Protein AF-A0AA35WT83-F1 (afdb_monomer_lite)

pLDDT: mean 71.04, std 14.5, range [41.53, 92.62]

Secondary structure (DSSP, 8-state):
--HHHHHHHHHHHTT---------TTSSS--PPPPTTTTS--PPP-PPPPPPP----PPP-HHHHHHHHHHHHHHHHH-SEEEEEE-SS--HHHHHHHHHHTTTS------GGGHHHHHT-SGGG-SSTTHHHHHHH--TTEEEEEESS-SS---

Sequence (155 aa):
MMKHLSQFLSNAKSRLQLVRTNLSRAFLTEIRPLNPNSWQPKMPKSKRNRIYTLSQTRKKGREAKSGLLQEVRDCVDKYSHIFVYSVENMRNNKLKEVRTQWRSGDGSTGGTESWPTALGRLRPRKYREGLSSLAKVTHTHTHLVCSRELPFRTT

Radius of gyration: 36.37 Å; chains: 1; bounding box: 85×97×48 Å

Organism: Geodia barretti (NCBI:txid519541)

InterPro domains:
  IPR001790 Large ribosomal subunit protein uL10, N-terminal [PF00466] (61-105)
  IPR043141 Large ribosomal subunit protein uL10-like domain superfamily [G3DSA:3.30.70.1730] (68-154)
  IPR051742 Ribosomal Assembly Factor uL10 [PTHR45841] (43-145)

Foldseek 3Di:
DPPVVVVVVVVVVVVPPPPPPCPDPPPPPPPPPPPPCPPPPPDPDDDDDDDDDPDPDDDDDVVNLVVLLVVVLVLVVVFPDKDKDFDDPDDPVVVVVVCVVQVQWPFSFDFLPSQLVSCPCDPVNHPDPPSVVVSVVRDRRMGMIGHNDDPDDPD

Structure (mmCIF, N/CA/C/O backbone):
data_AF-A0AA35WT83-F1
#
_entry.id   AF-A0AA35WT83-F1
#
loop_
_atom_site.group_PDB
_atom_site.id
_atom_site.type_symbol
_atom_site.label_atom_id
_atom_site.label_alt_id
_atom_site.label_comp_id
_atom_site.label_asym_id
_atom_site.label_entity_id
_atom_site.label_seq_id
_atom_site.pdbx_PDB_ins_code
_atom_site.Cartn_x
_atom_site.Cartn_y
_atom_site.Cartn_z
_atom_site.occupancy
_atom_site.B_iso_or_equiv
_atom_site.auth_seq_id
_atom_site.auth_comp_id
_atom_site.auth_asym_id
_atom_site.auth_atom_id
_atom_site.pdbx_PDB_model_num
ATOM 1 N N . MET A 1 1 ? 54.090 -81.541 -15.702 1.00 57.84 1 MET A N 1
ATOM 2 C CA . MET A 1 1 ? 53.346 -80.389 -15.132 1.00 57.84 1 MET A CA 1
ATOM 3 C C . MET A 1 1 ? 52.749 -79.462 -16.207 1.00 57.84 1 MET A C 1
ATOM 5 O O . MET A 1 1 ? 52.734 -78.257 -16.020 1.00 57.84 1 MET A O 1
ATOM 9 N N . MET A 1 2 ? 52.198 -79.986 -17.315 1.00 56.62 2 MET A N 1
ATOM 10 C CA . MET A 1 2 ? 51.605 -79.136 -18.374 1.00 56.62 2 MET A CA 1
ATOM 11 C C . MET A 1 2 ? 50.178 -79.522 -18.805 1.00 56.62 2 MET A C 1
ATOM 13 O O . MET A 1 2 ? 49.607 -78.874 -19.672 1.00 56.62 2 MET A O 1
ATOM 17 N N . LYS A 1 3 ? 49.544 -80.515 -18.162 1.00 56.59 3 LYS A N 1
ATOM 18 C CA . LYS A 1 3 ? 48.154 -80.912 -18.476 1.00 56.59 3 LYS A CA 1
ATOM 19 C C . LYS A 1 3 ? 47.085 -80.168 -17.656 1.00 56.59 3 LYS A C 1
ATOM 21 O O . LYS A 1 3 ? 45.938 -80.117 -18.075 1.00 56.59 3 LYS A O 1
ATOM 26 N N . HIS A 1 4 ? 47.460 -79.514 -16.551 1.00 57.69 4 HIS A N 1
ATOM 27 C CA . HIS A 1 4 ? 46.521 -78.738 -15.724 1.00 57.69 4 HIS A CA 1
ATOM 28 C C . HIS A 1 4 ? 46.360 -77.263 -16.148 1.00 57.69 4 HIS A C 1
ATOM 30 O O . HIS A 1 4 ? 45.320 -76.675 -15.867 1.00 57.69 4 HIS A O 1
ATOM 36 N N . LEU A 1 5 ? 47.318 -76.672 -16.879 1.00 54.44 5 LEU A N 1
ATOM 37 C CA . LEU A 1 5 ? 47.191 -75.295 -17.396 1.00 54.44 5 LEU A CA 1
ATOM 38 C C . LEU A 1 5 ? 46.309 -75.206 -18.657 1.00 54.44 5 LEU A C 1
ATOM 40 O O . LEU A 1 5 ? 45.628 -74.206 -18.869 1.00 54.44 5 LEU A O 1
ATOM 44 N N . SER A 1 6 ? 46.270 -76.272 -19.465 1.00 56.19 6 SER A N 1
ATOM 45 C CA . SER A 1 6 ? 45.444 -76.347 -20.681 1.00 56.19 6 SER A CA 1
ATOM 46 C C . SER A 1 6 ? 43.943 -76.327 -20.367 1.00 56.19 6 SER A C 1
ATOM 48 O O . SER A 1 6 ? 43.174 -75.629 -21.026 1.00 56.19 6 SER A O 1
ATOM 50 N N . GLN A 1 7 ? 43.518 -77.040 -19.317 1.00 56.50 7 GLN A N 1
ATOM 51 C CA . GLN A 1 7 ? 42.108 -77.096 -18.918 1.00 56.50 7 GLN A CA 1
ATOM 52 C C . GLN A 1 7 ? 41.617 -75.751 -18.345 1.00 56.50 7 GLN A C 1
ATOM 54 O O . GLN A 1 7 ? 40.467 -75.370 -18.556 1.00 56.50 7 GLN A O 1
ATOM 59 N N . PHE A 1 8 ? 42.498 -74.996 -17.675 1.00 50.59 8 PHE A N 1
ATOM 60 C CA . PHE A 1 8 ? 42.173 -73.691 -17.086 1.00 50.59 8 PHE A CA 1
ATOM 61 C C . PHE A 1 8 ? 42.041 -72.587 -18.153 1.00 50.59 8 PHE A C 1
ATOM 63 O O . PHE A 1 8 ? 41.124 -71.768 -18.090 1.00 50.59 8 PHE A O 1
ATOM 70 N N . LEU A 1 9 ? 42.884 -72.617 -19.194 1.00 54.47 9 LEU A N 1
ATOM 71 C CA . LEU A 1 9 ? 42.796 -71.699 -20.339 1.00 54.47 9 LEU A CA 1
ATOM 72 C C . LEU A 1 9 ? 41.621 -72.023 -21.280 1.00 54.47 9 LEU A C 1
ATOM 74 O O . LEU A 1 9 ? 41.051 -71.110 -21.880 1.00 54.47 9 LEU A O 1
ATOM 78 N N . SER A 1 10 ? 41.205 -73.292 -21.368 1.00 54.75 10 SER A N 1
ATOM 79 C CA . SER A 1 10 ? 39.994 -73.687 -22.103 1.00 54.75 10 SER A CA 1
ATOM 80 C C . SER A 1 10 ? 38.713 -73.209 -21.407 1.00 54.75 10 SER A C 1
ATOM 82 O O . SER A 1 10 ? 37.795 -72.745 -22.078 1.00 54.75 10 SER A O 1
ATOM 84 N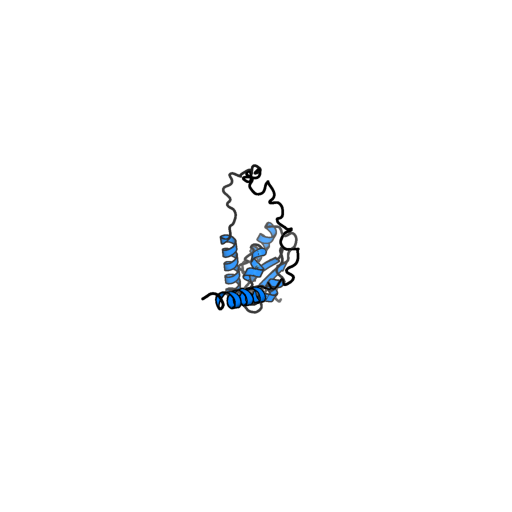 N . ASN A 1 11 ? 38.650 -73.262 -20.069 1.00 55.59 11 ASN A N 1
ATOM 85 C CA . ASN A 1 11 ? 37.467 -72.832 -19.307 1.00 55.59 11 ASN A CA 1
ATOM 86 C C . ASN A 1 11 ? 37.342 -71.305 -19.149 1.00 55.59 11 ASN A C 1
ATOM 88 O O . ASN A 1 11 ? 36.244 -70.796 -18.930 1.00 55.59 11 ASN A O 1
ATOM 92 N N . ALA A 1 12 ? 38.436 -70.554 -19.305 1.00 51.75 12 ALA A N 1
ATOM 93 C CA . ALA A 1 12 ? 38.402 -69.090 -19.329 1.00 51.75 12 ALA A CA 1
ATOM 94 C C . ALA A 1 12 ? 37.869 -68.523 -20.662 1.00 51.75 12 ALA A C 1
ATOM 96 O O . ALA A 1 12 ? 37.273 -67.446 -20.681 1.00 51.75 12 ALA A O 1
ATOM 97 N N . LYS A 1 13 ? 38.025 -69.255 -21.777 1.00 50.56 13 LYS A N 1
ATOM 98 C CA . LYS A 1 13 ? 37.554 -68.824 -23.108 1.00 50.56 13 LYS A CA 1
ATOM 99 C C . LYS A 1 13 ? 36.041 -68.958 -23.306 1.00 50.56 13 LYS A C 1
ATOM 101 O O . LYS A 1 13 ? 35.465 -68.160 -24.038 1.00 50.56 13 LYS A O 1
ATOM 106 N N . SER A 1 14 ? 35.382 -69.892 -22.622 1.00 48.62 14 SER A N 1
ATOM 107 C CA . SER A 1 14 ? 33.926 -70.094 -22.733 1.00 48.62 14 SER A CA 1
ATOM 108 C C . SER A 1 14 ? 33.105 -69.099 -21.900 1.00 48.62 14 SER A C 1
ATOM 110 O O . SER A 1 14 ? 31.924 -68.901 -22.164 1.00 48.62 14 SER A O 1
ATOM 112 N N . ARG A 1 15 ? 33.723 -68.445 -20.904 1.00 46.75 15 ARG A N 1
ATOM 113 C CA . ARG A 1 15 ? 33.065 -67.521 -19.956 1.00 46.75 15 ARG A CA 1
ATOM 114 C C . ARG A 1 15 ? 33.389 -66.039 -20.203 1.00 46.75 15 ARG A C 1
ATOM 116 O O . ARG A 1 15 ? 32.983 -65.173 -19.438 1.00 46.75 15 ARG A O 1
ATOM 123 N N . LEU A 1 16 ? 34.078 -65.755 -21.307 1.00 42.69 16 LEU A N 1
ATOM 124 C CA . LEU A 1 16 ? 34.180 -64.433 -21.927 1.00 42.69 16 LEU A CA 1
ATOM 125 C C . LEU A 1 16 ? 33.482 -64.433 -23.292 1.00 42.69 16 LEU A C 1
ATOM 127 O O . LEU A 1 16 ? 33.868 -63.705 -24.206 1.00 42.69 16 LEU A O 1
ATOM 131 N N . GLN A 1 17 ? 32.391 -65.196 -23.421 1.00 42.84 17 GLN A N 1
ATOM 132 C CA . GLN A 1 17 ? 31.292 -64.721 -24.250 1.00 42.84 17 GLN A CA 1
ATOM 133 C C . GLN A 1 17 ? 30.723 -63.498 -23.549 1.00 42.84 17 GLN A C 1
ATOM 135 O O . GLN A 1 17 ? 29.800 -63.561 -22.740 1.00 42.84 17 GLN A O 1
ATOM 140 N N . LEU A 1 18 ? 31.402 -62.386 -23.829 1.00 43.44 18 LEU A N 1
ATOM 141 C CA . LEU A 1 18 ? 30.923 -61.043 -23.645 1.00 43.44 18 LEU A CA 1
ATOM 142 C C . LEU A 1 18 ? 29.456 -61.079 -24.044 1.00 43.44 18 LEU A C 1
ATOM 144 O O . LEU A 1 18 ? 29.120 -61.331 -25.204 1.00 43.44 18 LEU A O 1
ATOM 148 N N . VAL A 1 19 ? 28.605 -60.876 -23.049 1.00 44.22 19 VAL A N 1
ATOM 149 C CA . VAL A 1 19 ? 27.245 -60.416 -23.219 1.00 44.22 19 VAL A CA 1
ATOM 150 C C . VAL A 1 19 ? 27.364 -59.151 -24.070 1.00 44.22 19 VAL A C 1
ATOM 152 O O . VAL A 1 19 ? 27.497 -58.042 -23.567 1.00 44.22 19 VAL A O 1
ATOM 155 N N . ARG A 1 20 ? 27.392 -59.322 -25.397 1.00 41.53 20 ARG A N 1
ATOM 156 C CA . ARG A 1 20 ? 27.049 -58.299 -26.376 1.00 41.53 20 ARG A CA 1
ATOM 157 C C . ARG A 1 20 ? 25.538 -58.158 -26.274 1.00 41.53 20 ARG A C 1
ATOM 159 O O . ARG A 1 20 ? 24.794 -58.509 -27.183 1.00 41.53 20 ARG A O 1
ATOM 166 N N . THR A 1 21 ? 25.078 -57.699 -25.112 1.00 47.12 21 THR A N 1
ATOM 167 C CA . THR A 1 21 ? 23.794 -57.033 -25.033 1.00 47.12 21 THR A CA 1
ATOM 168 C C . THR A 1 21 ? 23.864 -55.891 -26.023 1.00 47.12 21 THR A C 1
ATOM 170 O O . THR A 1 21 ? 24.849 -55.154 -26.100 1.00 47.12 21 THR A O 1
ATOM 173 N N . ASN A 1 22 ? 22.816 -55.828 -26.831 1.00 51.97 22 ASN A N 1
ATOM 174 C CA . ASN A 1 22 ? 22.491 -54.758 -27.746 1.00 51.97 22 ASN A CA 1
ATOM 175 C C . ASN A 1 22 ? 22.404 -53.421 -26.996 1.00 51.97 22 ASN A C 1
ATOM 177 O O . ASN A 1 22 ? 21.320 -52.892 -26.769 1.00 51.97 22 ASN A O 1
ATOM 181 N N . LEU A 1 23 ? 23.543 -52.858 -26.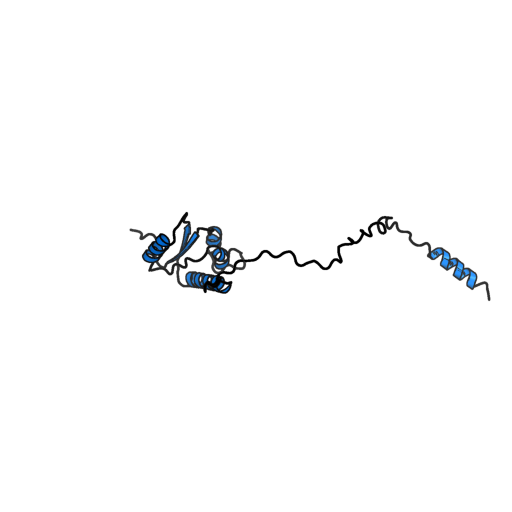608 1.00 43.94 23 LEU A N 1
ATOM 182 C CA . LEU A 1 23 ? 23.658 -51.429 -26.418 1.00 43.94 23 LEU A CA 1
ATOM 183 C C . LEU A 1 23 ? 23.791 -50.865 -27.818 1.00 43.94 23 LEU A C 1
ATOM 185 O O . LEU A 1 23 ? 24.786 -51.054 -28.517 1.00 43.94 23 LEU A O 1
ATOM 189 N N . SER A 1 24 ? 22.669 -50.304 -28.239 1.00 47.88 24 SER A N 1
ATOM 190 C CA . SER A 1 24 ? 22.472 -49.581 -29.472 1.00 47.88 24 SER A CA 1
ATOM 191 C C . SER A 1 24 ? 23.749 -48.889 -29.945 1.00 47.88 24 SER A C 1
ATOM 193 O O . SER A 1 24 ? 24.461 -48.194 -29.219 1.00 47.88 24 SER A O 1
ATOM 195 N N . ARG A 1 25 ? 23.967 -49.021 -31.247 1.00 45.47 25 ARG A N 1
ATOM 196 C CA . ARG A 1 25 ? 24.892 -48.268 -32.096 1.00 45.47 25 ARG A CA 1
ATOM 197 C C . ARG A 1 25 ? 24.567 -46.756 -32.129 1.00 45.47 25 ARG A C 1
ATOM 199 O O . ARG A 1 25 ? 24.780 -46.108 -33.142 1.00 45.47 25 ARG A O 1
ATOM 206 N N . ALA A 1 26 ? 24.010 -46.220 -31.043 1.00 49.44 26 ALA A N 1
ATOM 207 C CA . ALA A 1 26 ? 23.501 -44.865 -30.877 1.00 49.44 26 ALA A CA 1
ATOM 208 C C . ALA A 1 26 ? 24.241 -44.079 -29.776 1.00 49.44 26 ALA A C 1
ATOM 210 O O . ALA A 1 26 ? 23.919 -42.920 -29.555 1.00 49.44 26 ALA A O 1
ATOM 211 N N . PHE A 1 27 ? 25.235 -44.668 -29.094 1.00 44.44 27 PHE A N 1
ATOM 212 C CA . PHE A 1 27 ? 25.967 -43.974 -28.020 1.00 44.44 27 PHE A CA 1
ATOM 213 C C . PHE A 1 27 ? 27.321 -43.368 -28.442 1.00 44.44 27 PHE A C 1
ATOM 215 O O . PHE A 1 27 ? 27.996 -42.751 -27.626 1.00 44.44 27 PHE A O 1
ATOM 222 N N . LEU A 1 28 ? 27.728 -43.503 -29.712 1.00 41.75 28 LEU A N 1
ATOM 223 C CA . LEU A 1 28 ? 28.987 -42.938 -30.238 1.00 41.75 28 LEU A CA 1
ATOM 224 C C . LEU A 1 28 ? 28.798 -42.011 -31.452 1.00 41.75 28 LEU A C 1
ATOM 226 O O . LEU A 1 28 ? 29.727 -41.805 -32.226 1.00 41.75 28 LEU A O 1
ATOM 230 N N . THR A 1 29 ? 27.613 -41.419 -31.621 1.00 49.88 29 THR A N 1
ATOM 231 C CA . THR A 1 29 ? 27.344 -40.438 -32.694 1.00 49.88 29 THR A CA 1
ATOM 232 C C . THR A 1 29 ? 26.733 -39.136 -32.190 1.00 49.88 29 THR A C 1
ATOM 234 O O . THR A 1 29 ? 26.048 -38.445 -32.935 1.00 49.88 29 THR A O 1
ATOM 237 N N . GLU A 1 30 ? 26.991 -38.757 -30.940 1.00 47.12 30 GLU A N 1
ATOM 238 C CA . GLU A 1 30 ? 26.654 -37.411 -30.470 1.00 47.12 30 GLU A CA 1
ATOM 239 C C . GLU A 1 30 ? 27.763 -36.827 -29.584 1.00 47.12 30 GLU A C 1
ATOM 241 O O . GLU A 1 30 ? 27.521 -36.262 -28.522 1.00 47.12 30 GLU A O 1
ATOM 246 N N . ILE A 1 31 ? 29.011 -36.858 -30.068 1.00 51.16 31 ILE A N 1
ATOM 247 C CA . ILE A 1 31 ? 29.876 -35.707 -29.786 1.00 51.16 31 ILE A CA 1
ATOM 248 C C . ILE A 1 31 ? 29.293 -34.577 -30.632 1.00 51.16 31 ILE A C 1
ATOM 250 O O . ILE A 1 31 ? 29.673 -34.385 -31.786 1.00 51.16 31 ILE A O 1
ATOM 254 N N . ARG A 1 32 ? 28.292 -33.873 -30.086 1.00 57.16 32 ARG A N 1
ATOM 255 C CA . ARG A 1 32 ? 27.864 -32.595 -30.657 1.00 57.16 32 ARG A CA 1
ATOM 256 C C . ARG A 1 32 ? 29.131 -31.758 -30.802 1.00 57.16 32 ARG A C 1
ATOM 258 O O . ARG A 1 32 ? 29.864 -31.662 -29.813 1.00 57.16 32 ARG A O 1
ATOM 265 N N . PRO A 1 33 ? 29.430 -31.190 -31.983 1.00 54.16 33 PRO A N 1
ATOM 266 C CA . PRO A 1 33 ? 30.592 -30.332 -32.108 1.00 54.16 33 PRO A CA 1
ATOM 267 C C . PRO A 1 33 ? 30.459 -29.252 -31.037 1.00 54.16 33 PRO A C 1
ATOM 269 O O . PRO A 1 33 ? 29.460 -28.526 -31.005 1.00 54.16 33 PRO A O 1
ATOM 272 N N . LEU A 1 34 ? 31.415 -29.199 -30.104 1.00 64.00 34 LEU A N 1
ATOM 273 C CA . LEU A 1 34 ? 31.504 -28.074 -29.187 1.00 64.00 34 LEU A CA 1
ATOM 274 C C . LEU A 1 34 ? 31.556 -26.837 -30.075 1.00 64.00 34 LEU A C 1
ATOM 276 O O . LEU A 1 34 ? 32.420 -26.742 -30.946 1.00 64.00 34 LEU A O 1
ATOM 280 N N . ASN A 1 35 ? 30.577 -25.946 -29.911 1.00 66.69 35 ASN A N 1
ATOM 281 C CA . ASN A 1 35 ? 30.541 -24.686 -30.636 1.00 66.69 35 ASN A CA 1
ATOM 282 C C . ASN A 1 35 ? 31.930 -24.039 -30.484 1.00 66.69 35 ASN A C 1
ATOM 284 O O . ASN A 1 35 ? 32.304 -23.745 -29.347 1.00 66.69 35 ASN A O 1
ATOM 288 N N . PRO A 1 36 ? 32.687 -23.802 -31.573 1.00 60.50 36 PRO A N 1
ATOM 289 C CA . PRO A 1 36 ? 34.039 -23.241 -31.495 1.00 60.50 36 PRO A CA 1
ATOM 290 C C . PRO A 1 36 ? 34.083 -21.900 -30.750 1.00 60.50 36 PRO A C 1
ATOM 292 O O . PRO A 1 36 ? 35.124 -21.490 -30.246 1.00 60.50 36 PRO A O 1
ATOM 295 N N . ASN A 1 37 ? 32.928 -21.238 -30.628 1.00 61.38 37 ASN A N 1
ATOM 296 C CA . ASN A 1 37 ? 32.768 -19.958 -29.959 1.00 61.38 37 ASN A CA 1
ATOM 297 C C . ASN A 1 37 ? 32.261 -20.062 -28.507 1.00 61.38 37 ASN A C 1
ATOM 299 O O . ASN A 1 37 ? 32.021 -19.029 -27.884 1.00 61.38 37 ASN A O 1
ATOM 303 N N . SER A 1 38 ? 32.102 -21.261 -27.929 1.00 57.25 38 SER A N 1
ATOM 304 C CA . SER A 1 38 ? 31.679 -21.421 -26.523 1.00 57.25 38 SER A CA 1
ATOM 305 C C . SER A 1 38 ? 32.731 -20.950 -25.515 1.00 57.25 38 SER A C 1
ATOM 307 O O . SER A 1 38 ? 32.391 -20.671 -24.368 1.00 57.25 38 SER A O 1
ATOM 309 N N . TRP A 1 39 ? 33.990 -20.847 -25.950 1.00 64.75 39 TRP A N 1
ATOM 310 C CA . TRP A 1 39 ? 35.139 -20.410 -25.152 1.00 64.75 39 TRP A CA 1
ATOM 311 C C . TRP A 1 39 ? 35.609 -18.991 -25.485 1.00 64.75 39 TRP A C 1
ATOM 313 O O . TRP A 1 39 ? 36.680 -18.577 -25.047 1.00 64.75 39 TRP A O 1
ATOM 323 N N . GLN A 1 40 ? 34.824 -18.214 -26.240 1.00 65.44 40 GLN A N 1
ATOM 324 C CA . GLN A 1 40 ? 35.139 -16.800 -26.414 1.00 65.44 40 GLN A CA 1
ATOM 325 C C . GLN A 1 40 ? 34.906 -16.059 -25.088 1.00 65.44 40 GLN A C 1
ATOM 327 O O . GLN A 1 40 ? 33.812 -16.176 -24.520 1.00 65.44 40 GLN A O 1
ATOM 332 N N . PRO A 1 41 ? 35.873 -15.263 -24.586 1.00 70.50 41 PRO A N 1
ATOM 333 C CA . PRO A 1 41 ? 35.602 -14.334 -23.501 1.00 70.50 41 PRO A CA 1
ATOM 334 C C . PRO A 1 41 ? 34.462 -13.424 -23.954 1.00 70.50 41 PRO A C 1
ATOM 336 O O . PRO A 1 41 ? 34.579 -12.668 -24.918 1.00 70.50 41 PRO A O 1
ATOM 339 N N . LYS A 1 42 ? 33.312 -13.569 -23.295 1.00 70.75 42 LYS A N 1
ATOM 340 C CA . LYS A 1 42 ? 32.084 -12.851 -23.619 1.00 70.75 42 LYS A CA 1
ATOM 341 C C . LYS A 1 42 ? 32.369 -11.357 -23.514 1.00 70.75 42 LYS A C 1
ATOM 343 O O . LYS A 1 42 ? 32.419 -10.827 -22.405 1.00 70.75 42 LYS A O 1
ATOM 348 N N . MET A 1 43 ? 32.573 -10.690 -24.653 1.00 84.81 43 MET A N 1
ATOM 349 C CA . MET A 1 43 ? 32.775 -9.243 -24.671 1.00 84.81 43 MET A CA 1
ATOM 350 C C . MET A 1 43 ? 31.644 -8.577 -23.875 1.00 84.81 43 MET A C 1
ATOM 352 O O . MET A 1 43 ? 30.482 -8.991 -24.026 1.00 84.81 43 MET A O 1
ATOM 356 N N . PRO A 1 44 ? 31.940 -7.583 -23.013 1.00 82.75 44 PRO A N 1
ATOM 357 C CA . PRO A 1 44 ? 30.912 -6.890 -22.257 1.00 82.75 44 PRO A CA 1
ATOM 358 C C . PRO A 1 44 ? 29.841 -6.403 -23.223 1.00 82.75 44 PRO A C 1
ATOM 360 O O . PRO A 1 44 ? 30.122 -5.676 -24.176 1.00 82.75 44 PRO A O 1
ATOM 363 N N . LYS A 1 45 ? 28.603 -6.853 -23.011 1.00 78.00 45 LYS A N 1
ATOM 364 C CA . LYS A 1 45 ? 27.493 -6.469 -23.880 1.00 78.00 45 LYS A CA 1
ATOM 365 C C . LYS A 1 45 ? 27.414 -4.945 -23.866 1.00 78.00 45 LYS A C 1
ATOM 367 O O . LYS A 1 45 ? 27.333 -4.369 -22.780 1.00 78.00 45 LYS A O 1
ATOM 372 N N . SER A 1 46 ? 27.448 -4.321 -25.047 1.00 83.56 46 SER A N 1
ATOM 373 C CA . SER A 1 46 ? 27.357 -2.864 -25.189 1.00 83.56 46 SER A CA 1
ATOM 374 C C . SER A 1 46 ? 26.258 -2.315 -24.274 1.00 83.56 46 SER A C 1
ATOM 376 O O . SER A 1 46 ? 25.083 -2.690 -24.377 1.00 83.56 46 SER A O 1
ATOM 378 N N . LYS A 1 47 ? 26.663 -1.497 -23.297 1.00 80.56 47 LYS A N 1
ATOM 379 C CA . LYS A 1 47 ? 25.782 -0.932 -22.276 1.00 80.56 47 LYS A CA 1
ATOM 380 C C . LYS A 1 47 ? 25.412 0.473 -22.721 1.00 80.56 47 LYS A C 1
ATOM 382 O O . LYS A 1 47 ? 26.272 1.338 -22.825 1.00 80.56 47 LYS A O 1
ATOM 387 N N . ARG A 1 48 ? 24.123 0.704 -22.974 1.00 88.81 48 ARG A N 1
ATOM 388 C CA . ARG A 1 48 ? 23.621 2.046 -23.294 1.00 88.81 48 ARG A CA 1
ATOM 389 C C . ARG A 1 48 ? 23.870 2.989 -22.117 1.00 88.81 48 ARG A C 1
ATOM 391 O O . ARG A 1 48 ? 23.650 2.595 -20.965 1.00 88.81 48 ARG A O 1
ATOM 398 N N . ASN A 1 49 ? 24.290 4.218 -22.419 1.00 88.00 49 ASN A N 1
ATOM 399 C CA . ASN A 1 49 ? 24.437 5.263 -21.413 1.00 88.00 49 ASN A CA 1
ATOM 400 C C . ASN A 1 49 ? 23.082 5.509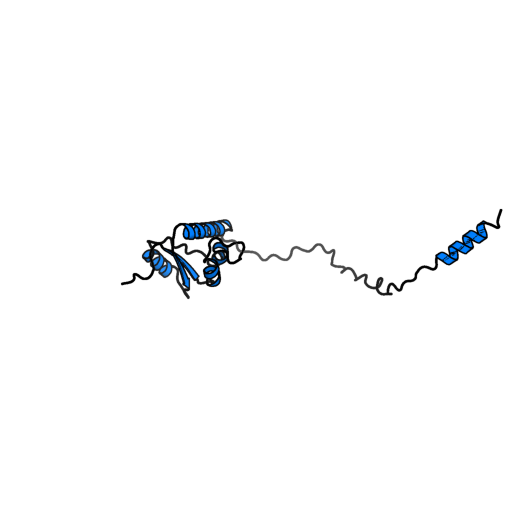 -20.728 1.00 88.00 49 ASN A C 1
ATOM 402 O O . ASN A 1 49 ? 22.056 5.633 -21.397 1.00 88.00 49 ASN A O 1
ATOM 406 N N . ARG A 1 50 ? 23.069 5.537 -19.394 1.00 86.38 50 ARG A N 1
ATOM 407 C CA . ARG A 1 50 ? 21.878 5.860 -18.601 1.00 86.38 50 ARG A CA 1
ATOM 408 C C . ARG A 1 50 ? 22.046 7.285 -18.102 1.00 86.38 50 ARG A C 1
ATOM 410 O O . ARG A 1 50 ? 22.997 7.559 -17.381 1.00 86.38 50 ARG A O 1
ATOM 417 N N . ILE A 1 51 ? 21.124 8.167 -18.466 1.00 88.19 51 ILE A N 1
ATOM 418 C CA . ILE A 1 51 ? 21.090 9.529 -17.931 1.00 88.19 51 ILE A CA 1
ATOM 419 C C . ILE A 1 51 ? 20.715 9.427 -16.445 1.00 88.19 51 ILE A C 1
ATOM 421 O O . ILE A 1 51 ? 19.657 8.890 -16.110 1.00 88.19 51 ILE A O 1
ATOM 425 N N . TYR A 1 52 ? 21.594 9.891 -15.556 1.00 87.56 52 TYR A N 1
ATOM 426 C CA . TYR A 1 52 ? 21.341 9.939 -14.115 1.00 87.56 52 TYR A CA 1
ATOM 427 C C . TYR A 1 52 ? 20.861 11.337 -13.720 1.00 87.56 52 TYR A C 1
ATOM 429 O O . TYR A 1 52 ? 21.473 12.337 -14.083 1.00 87.56 52 TYR A O 1
ATOM 437 N N . THR A 1 53 ? 19.763 11.409 -12.971 1.00 89.12 53 THR A N 1
ATOM 438 C CA . THR A 1 53 ? 19.204 12.665 -12.458 1.00 89.12 53 THR A CA 1
ATOM 439 C C . THR A 1 53 ? 19.852 13.037 -11.123 1.00 89.12 53 THR A C 1
ATOM 441 O O . THR A 1 53 ? 19.939 12.191 -10.236 1.00 89.12 53 THR A O 1
ATOM 444 N N . LEU A 1 54 ? 20.222 14.308 -10.935 1.00 91.50 54 LEU A N 1
ATOM 445 C CA . LEU A 1 54 ? 20.816 14.836 -9.690 1.00 91.50 54 LEU A CA 1
ATOM 446 C C . LEU A 1 54 ? 19.793 15.081 -8.558 1.00 91.50 54 LEU A C 1
ATOM 448 O O . LEU A 1 54 ? 20.098 15.719 -7.554 1.00 91.50 54 LEU A O 1
ATOM 452 N N . SER A 1 55 ? 18.553 14.615 -8.714 1.00 92.62 55 SER A N 1
ATOM 453 C CA . SER A 1 55 ? 17.488 14.805 -7.727 1.00 92.62 55 SER A CA 1
ATOM 454 C C . SER A 1 55 ? 17.783 14.067 -6.419 1.00 92.62 55 SER A C 1
ATOM 456 O O . SER A 1 55 ? 18.154 12.894 -6.442 1.00 92.62 55 SER A O 1
ATOM 458 N N . GLN A 1 56 ? 17.473 14.693 -5.283 1.00 87.50 56 GLN A N 1
ATOM 459 C CA . GLN A 1 56 ? 17.611 14.081 -3.953 1.00 87.50 56 GLN A CA 1
ATOM 460 C C . GLN A 1 56 ? 16.555 12.996 -3.654 1.00 87.50 56 GLN A C 1
ATOM 462 O O . GLN A 1 56 ? 16.608 12.324 -2.622 1.00 87.50 56 GLN A O 1
ATOM 467 N N . THR A 1 57 ? 15.572 12.797 -4.539 1.00 89.38 57 THR A N 1
ATOM 468 C CA . THR A 1 57 ? 14.505 11.811 -4.343 1.00 89.38 57 THR A CA 1
ATOM 469 C C . THR A 1 57 ? 15.035 10.389 -4.510 1.00 89.38 57 THR A C 1
ATOM 471 O O . THR A 1 57 ? 15.373 9.946 -5.608 1.00 89.38 57 THR A O 1
ATOM 474 N N . ARG A 1 58 ? 15.059 9.635 -3.408 1.00 85.25 58 ARG A N 1
ATOM 475 C CA . ARG A 1 58 ? 15.411 8.211 -3.415 1.00 85.25 58 ARG A CA 1
ATOM 476 C C . ARG A 1 58 ? 14.207 7.356 -3.798 1.00 85.25 58 ARG A C 1
ATOM 478 O O . ARG A 1 58 ? 13.060 7.676 -3.485 1.00 85.25 58 ARG A O 1
ATOM 485 N N . LYS A 1 59 ? 14.468 6.230 -4.462 1.00 85.19 59 LYS A N 1
ATOM 486 C CA . LYS A 1 59 ? 13.428 5.240 -4.765 1.00 85.19 59 LYS A CA 1
ATOM 487 C C . LYS A 1 59 ? 12.880 4.674 -3.457 1.00 85.19 59 LYS A C 1
ATOM 489 O O . LYS A 1 59 ? 13.654 4.273 -2.591 1.00 85.19 59 LYS A O 1
ATOM 494 N N . LYS A 1 60 ? 11.554 4.598 -3.337 1.00 83.69 60 LYS A N 1
ATOM 495 C CA . LYS A 1 60 ? 10.911 3.889 -2.227 1.00 83.69 60 LYS A CA 1
ATOM 496 C C . LYS A 1 60 ? 11.264 2.406 -2.334 1.00 83.69 60 LYS A C 1
ATOM 498 O O . LYS A 1 60 ? 10.953 1.763 -3.335 1.00 83.69 60 LYS A O 1
ATOM 503 N N . GLY A 1 61 ? 11.982 1.905 -1.334 1.00 85.25 61 GLY A N 1
ATOM 504 C CA . GLY A 1 61 ? 12.462 0.531 -1.290 1.00 85.25 61 GLY A CA 1
ATOM 505 C C . GLY A 1 61 ? 11.436 -0.444 -0.720 1.00 85.25 61 GLY A C 1
ATOM 506 O O . GLY A 1 61 ? 10.255 -0.137 -0.544 1.00 85.25 61 GLY A O 1
ATOM 507 N N . ARG A 1 62 ? 11.924 -1.640 -0.391 1.00 84.75 62 ARG A N 1
ATOM 508 C CA . ARG A 1 62 ? 11.137 -2.701 0.246 1.00 84.75 62 ARG A CA 1
ATOM 509 C C . ARG A 1 62 ? 10.589 -2.283 1.613 1.00 84.75 62 ARG A C 1
ATOM 511 O O . ARG A 1 62 ? 9.467 -2.645 1.934 1.00 84.75 62 ARG A O 1
ATOM 518 N N . GLU A 1 63 ? 11.337 -1.479 2.364 1.00 86.12 63 GLU A N 1
ATOM 519 C CA . GLU A 1 63 ? 10.948 -0.975 3.689 1.00 86.12 63 GLU A CA 1
ATOM 520 C C . GLU A 1 63 ? 9.629 -0.203 3.657 1.00 86.12 63 GLU A C 1
ATOM 522 O O . GLU A 1 63 ? 8.746 -0.472 4.462 1.00 86.12 63 GLU A O 1
ATOM 527 N N . ALA A 1 64 ? 9.434 0.672 2.665 1.00 84.06 64 ALA A N 1
ATOM 528 C CA . ALA A 1 64 ? 8.181 1.407 2.509 1.00 84.06 64 ALA A CA 1
ATOM 529 C C . ALA A 1 64 ? 6.990 0.468 2.245 1.00 84.06 64 ALA A C 1
ATOM 531 O O . ALA A 1 64 ? 5.893 0.705 2.741 1.00 84.06 64 ALA A O 1
ATOM 532 N N . LYS A 1 65 ? 7.201 -0.626 1.494 1.00 81.06 65 LYS A N 1
ATOM 533 C CA . LYS A 1 65 ? 6.166 -1.653 1.284 1.00 81.06 65 LYS A CA 1
ATOM 534 C C . LYS A 1 65 ? 5.886 -2.447 2.568 1.00 81.06 65 LYS A C 1
ATOM 536 O O . LYS A 1 65 ? 4.737 -2.804 2.807 1.00 81.06 65 LYS A O 1
ATOM 541 N N . SER A 1 66 ? 6.907 -2.705 3.387 1.00 84.94 66 SER A N 1
ATOM 542 C CA . SER A 1 66 ? 6.752 -3.348 4.699 1.00 84.94 66 SER A CA 1
ATOM 543 C C . SER A 1 66 ? 6.034 -2.450 5.712 1.00 84.94 66 SER A C 1
ATOM 545 O O . SER A 1 66 ? 5.208 -2.952 6.464 1.00 84.94 66 SER A O 1
ATOM 547 N N . GLY A 1 67 ? 6.287 -1.137 5.706 1.00 85.12 67 GLY A N 1
ATOM 548 C CA . GLY A 1 67 ? 5.576 -0.174 6.555 1.00 85.12 67 GLY A CA 1
ATOM 549 C C . GLY A 1 67 ? 4.076 -0.156 6.261 1.00 85.12 67 GLY A C 1
ATOM 550 O O . GLY A 1 67 ? 3.272 -0.382 7.157 1.00 85.12 67 GLY A O 1
ATOM 551 N N . LEU A 1 68 ? 3.706 -0.051 4.979 1.00 82.50 68 LEU A N 1
ATOM 552 C CA . LEU A 1 68 ? 2.303 -0.134 4.546 1.00 82.50 68 LEU A CA 1
ATOM 553 C C . LEU A 1 68 ? 1.634 -1.457 4.953 1.00 82.50 68 LEU A C 1
ATOM 555 O O . LEU A 1 68 ? 0.447 -1.488 5.260 1.00 82.50 68 LEU A O 1
ATOM 559 N N . LEU A 1 69 ? 2.382 -2.565 4.947 1.00 82.81 69 LEU A N 1
ATOM 560 C CA . LEU A 1 69 ? 1.872 -3.864 5.388 1.00 82.81 69 LEU A CA 1
ATOM 561 C C . LEU A 1 69 ? 1.506 -3.854 6.879 1.00 82.81 69 LEU A C 1
ATOM 563 O O . LEU A 1 69 ? 0.492 -4.441 7.253 1.00 82.81 69 LEU A O 1
ATOM 567 N N . GLN A 1 70 ? 2.333 -3.215 7.708 1.00 85.38 70 GLN A N 1
ATOM 568 C CA . GLN A 1 70 ? 2.090 -3.102 9.143 1.00 85.38 70 GLN A CA 1
ATOM 569 C C . GLN A 1 70 ? 0.921 -2.159 9.432 1.00 85.38 70 GLN A C 1
ATOM 571 O O . GLN A 1 70 ? 0.018 -2.542 10.163 1.00 85.38 70 GLN A O 1
ATOM 576 N N . GLU A 1 71 ? 0.868 -1.001 8.769 1.00 83.94 71 GLU A N 1
ATOM 577 C CA . GLU A 1 71 ? -0.248 -0.054 8.892 1.00 83.94 71 GLU A CA 1
ATOM 578 C C . GLU A 1 71 ? -1.600 -0.717 8.604 1.00 83.94 71 GLU A C 1
ATOM 580 O O . GLU A 1 71 ? -2.567 -0.490 9.326 1.00 83.94 71 GLU A O 1
ATOM 585 N N . VAL A 1 72 ? -1.677 -1.574 7.578 1.00 82.25 72 VAL A N 1
ATOM 586 C CA . VAL A 1 72 ? -2.908 -2.314 7.266 1.00 82.25 72 VAL A CA 1
ATOM 587 C C . VAL A 1 72 ? -3.276 -3.278 8.392 1.00 82.25 72 VAL A C 1
ATOM 589 O O . VAL A 1 72 ? -4.446 -3.354 8.748 1.00 82.25 72 VAL A O 1
ATOM 592 N N . ARG A 1 73 ? -2.314 -4.002 8.972 1.00 84.25 73 ARG A N 1
ATOM 593 C CA . ARG A 1 73 ? -2.585 -4.913 10.099 1.00 84.25 73 ARG A CA 1
ATOM 594 C C . ARG A 1 73 ? -3.069 -4.152 11.326 1.00 84.25 73 ARG A C 1
ATOM 596 O O . ARG A 1 73 ? -4.109 -4.502 11.871 1.00 84.25 73 ARG A O 1
ATOM 603 N N . ASP A 1 74 ? -2.409 -3.048 11.654 1.00 86.06 74 ASP A N 1
ATOM 604 C CA . ASP A 1 74 ? -2.821 -2.171 12.748 1.00 86.06 74 ASP A CA 1
ATOM 605 C C . ASP A 1 74 ? -4.237 -1.615 12.512 1.00 86.06 74 ASP A C 1
ATOM 607 O O . ASP A 1 74 ? -5.021 -1.471 13.444 1.00 86.06 74 ASP A O 1
ATOM 611 N N . CYS A 1 75 ? -4.592 -1.325 11.258 1.00 82.62 75 CYS A N 1
ATOM 612 C CA . CYS A 1 75 ? -5.928 -0.890 10.849 1.00 82.62 75 CYS A CA 1
ATOM 613 C C . CYS A 1 75 ? -6.981 -1.992 11.075 1.00 82.62 75 CYS A C 1
ATOM 615 O O . CYS A 1 75 ? -8.065 -1.713 11.579 1.00 82.62 75 CYS A O 1
ATOM 617 N N . VAL A 1 76 ? -6.655 -3.254 10.765 1.00 83.06 76 VAL A N 1
ATOM 618 C CA . VAL A 1 76 ? -7.533 -4.407 11.045 1.00 83.06 76 VAL A CA 1
ATOM 619 C C . VAL A 1 76 ? -7.752 -4.611 12.547 1.00 83.06 76 VAL A C 1
ATOM 621 O O . VAL A 1 76 ? -8.836 -5.036 12.950 1.00 83.06 76 VAL A O 1
ATOM 624 N N . ASP A 1 77 ? -6.743 -4.326 13.368 1.00 85.44 77 ASP A N 1
ATOM 625 C CA . ASP A 1 77 ? -6.825 -4.520 14.818 1.00 85.44 77 ASP A CA 1
ATOM 626 C C . ASP A 1 77 ? -7.554 -3.369 15.522 1.00 85.44 77 ASP A C 1
ATOM 628 O O . ASP A 1 77 ? -8.321 -3.593 16.456 1.00 85.44 77 ASP A O 1
ATOM 632 N N . LYS A 1 78 ? -7.349 -2.128 15.064 1.00 85.75 78 LYS A N 1
ATOM 633 C CA . LYS A 1 78 ? -7.918 -0.915 15.679 1.00 85.75 78 LYS A CA 1
ATOM 634 C C . LYS A 1 78 ? -9.393 -0.680 15.360 1.00 85.75 78 LYS A C 1
ATOM 636 O O . LYS A 1 78 ? -10.060 0.048 16.100 1.00 85.75 78 LYS A O 1
ATOM 641 N N . TYR A 1 79 ? -9.886 -1.210 14.245 1.00 83.19 79 TYR A N 1
ATOM 642 C CA . TYR A 1 79 ? -11.199 -0.872 13.706 1.00 83.19 79 TYR A CA 1
ATOM 643 C C . TYR A 1 79 ? -12.051 -2.123 13.488 1.00 83.19 79 TYR A C 1
ATOM 645 O O . TYR A 1 79 ? -11.593 -3.128 12.952 1.00 83.19 79 TYR A O 1
ATOM 653 N N . SER A 1 80 ? -13.327 -2.038 13.862 1.00 81.38 80 SER A N 1
ATOM 654 C CA . SER A 1 80 ? -14.283 -3.142 13.708 1.00 81.38 80 SER A CA 1
ATOM 655 C C . SER A 1 80 ? -14.759 -3.328 12.266 1.00 81.38 80 SER A C 1
ATOM 657 O O . SER A 1 80 ? -15.173 -4.428 11.897 1.00 81.38 80 SER A O 1
ATOM 659 N N . HIS A 1 81 ? -14.704 -2.272 11.447 1.00 82.00 81 HIS A N 1
ATOM 660 C CA . HIS A 1 81 ? -15.218 -2.278 10.080 1.00 82.00 81 HIS A CA 1
ATOM 661 C C . HIS A 1 81 ? -14.147 -1.871 9.069 1.00 82.00 81 HIS A C 1
ATOM 663 O O . HIS A 1 81 ? -13.401 -0.907 9.262 1.00 82.00 81 HIS A O 1
ATOM 669 N N . ILE A 1 82 ? -14.108 -2.614 7.963 1.00 82.56 82 ILE A N 1
ATOM 670 C CA . ILE A 1 82 ? -13.187 -2.409 6.848 1.00 82.56 82 ILE A CA 1
ATOM 671 C C . ILE A 1 82 ? -14.021 -2.273 5.581 1.00 82.56 82 ILE A C 1
ATOM 673 O O . ILE A 1 82 ? -14.771 -3.180 5.222 1.00 82.56 82 ILE A O 1
ATOM 677 N N . PHE A 1 83 ? -13.851 -1.156 4.887 1.00 81.69 83 PHE A N 1
ATOM 678 C CA . PHE A 1 83 ? -14.538 -0.865 3.637 1.00 81.69 83 PHE A CA 1
ATOM 679 C C . PHE A 1 83 ? -13.550 -0.916 2.489 1.00 81.69 83 PHE A C 1
ATOM 681 O O . PHE A 1 83 ? -12.445 -0.396 2.612 1.00 81.69 83 PHE A O 1
ATOM 688 N N . VAL A 1 84 ? -13.957 -1.517 1.371 1.00 83.50 84 VAL A N 1
ATOM 689 C CA . VAL A 1 84 ? -13.200 -1.514 0.118 1.00 83.50 84 VAL A CA 1
ATOM 690 C C . VAL A 1 84 ? -14.042 -0.812 -0.936 1.00 83.50 84 VAL A C 1
ATOM 692 O O . VAL A 1 84 ? -15.178 -1.211 -1.175 1.00 83.50 84 VAL A O 1
ATOM 695 N N . TYR A 1 85 ? -13.494 0.224 -1.564 1.00 81.38 85 TYR A N 1
ATOM 696 C CA . TYR A 1 85 ? -14.150 0.950 -2.646 1.00 81.38 85 TYR A CA 1
ATOM 697 C C . TYR A 1 85 ? -13.272 0.943 -3.898 1.00 81.38 85 TYR A C 1
ATOM 699 O O . TYR A 1 85 ? -12.053 1.100 -3.823 1.00 81.38 85 TYR A O 1
ATOM 707 N N . SER A 1 86 ? -13.890 0.725 -5.056 1.00 84.62 86 SER A N 1
ATOM 708 C CA . SER A 1 86 ? -13.228 0.816 -6.360 1.00 84.62 86 SER A CA 1
ATOM 709 C C . SER A 1 86 ? -13.519 2.184 -6.956 1.00 84.62 86 SER A C 1
ATOM 711 O O . SER A 1 86 ? -14.683 2.584 -6.988 1.00 84.62 86 SER A O 1
ATOM 713 N N . VAL A 1 87 ? -12.495 2.908 -7.416 1.00 82.31 87 VAL A N 1
ATOM 714 C CA . VAL A 1 87 ? -12.714 4.167 -8.144 1.00 82.31 87 VAL A CA 1
ATOM 715 C C . VAL A 1 87 ? -11.887 4.228 -9.404 1.00 82.31 87 VAL A C 1
ATOM 717 O O . VAL A 1 87 ? -10.675 4.033 -9.383 1.00 82.31 87 VAL A O 1
ATOM 720 N N . GLU A 1 88 ? -12.538 4.591 -10.498 1.00 85.31 88 GLU A N 1
ATOM 721 C CA . GLU A 1 88 ? -11.884 4.798 -11.779 1.00 85.31 88 GLU A CA 1
ATOM 722 C C . GLU A 1 88 ? -11.437 6.254 -11.940 1.00 85.31 88 GLU A C 1
ATOM 724 O O . GLU A 1 88 ? -12.127 7.190 -11.536 1.00 85.31 88 GLU A O 1
ATOM 729 N N . ASN A 1 89 ? -10.253 6.445 -12.532 1.00 83.44 89 ASN A N 1
ATOM 730 C CA . ASN A 1 89 ? -9.687 7.758 -12.860 1.00 83.44 89 ASN A CA 1
ATOM 731 C C . ASN A 1 89 ? -9.655 8.759 -11.681 1.00 83.44 89 ASN A C 1
ATOM 733 O O . ASN A 1 89 ? -9.880 9.965 -11.833 1.00 83.44 89 ASN A O 1
ATOM 737 N N . MET A 1 90 ? -9.376 8.266 -10.473 1.00 79.94 90 MET A N 1
ATOM 738 C CA . MET A 1 90 ? -9.325 9.128 -9.303 1.00 79.94 90 MET A CA 1
ATOM 739 C C . MET A 1 90 ? -8.037 9.957 -9.270 1.00 79.94 90 MET A C 1
ATOM 741 O O . MET A 1 90 ? -6.923 9.431 -9.263 1.00 79.94 90 MET A O 1
ATOM 745 N N . ARG A 1 91 ? -8.187 11.281 -9.182 1.00 83.50 91 ARG A N 1
ATOM 746 C CA . ARG A 1 91 ? -7.066 12.217 -9.038 1.00 83.50 91 ARG A CA 1
ATOM 747 C C . ARG A 1 91 ? -6.750 12.459 -7.562 1.00 83.50 91 ARG A C 1
ATOM 749 O O . ARG A 1 91 ? -7.645 12.496 -6.720 1.00 83.50 91 ARG A O 1
ATOM 756 N N . ASN A 1 92 ? -5.477 12.713 -7.256 1.00 82.88 92 ASN A N 1
ATOM 757 C CA . ASN A 1 92 ? -4.996 12.924 -5.883 1.00 82.88 92 ASN A CA 1
ATOM 758 C C . ASN A 1 92 ? -5.771 13.995 -5.096 1.00 82.88 92 ASN A C 1
ATOM 760 O O . ASN A 1 92 ? -5.898 13.860 -3.884 1.00 82.88 92 ASN A O 1
ATOM 764 N N . ASN A 1 93 ? -6.287 15.035 -5.757 1.00 86.12 93 ASN A N 1
ATOM 765 C CA . ASN A 1 93 ? -7.041 16.108 -5.098 1.00 86.12 93 ASN A CA 1
ATOM 766 C C . ASN A 1 93 ? -8.345 15.580 -4.484 1.00 86.12 93 ASN A C 1
ATOM 768 O O . ASN A 1 93 ? -8.571 15.750 -3.291 1.00 86.12 93 ASN A O 1
ATOM 772 N N . LYS A 1 94 ? -9.120 14.816 -5.257 1.00 84.31 94 LYS A N 1
ATOM 773 C CA . LYS A 1 94 ? -10.371 14.203 -4.796 1.00 84.31 94 LYS A CA 1
ATOM 774 C C . LYS A 1 94 ? -10.132 13.188 -3.673 1.00 84.31 94 LYS A C 1
ATOM 776 O O . LYS A 1 94 ? -10.867 13.156 -2.697 1.00 84.31 94 LYS A O 1
ATOM 781 N N . LEU A 1 95 ? -9.044 12.410 -3.737 1.00 81.44 95 LEU A N 1
ATOM 782 C CA . LEU A 1 95 ? -8.671 1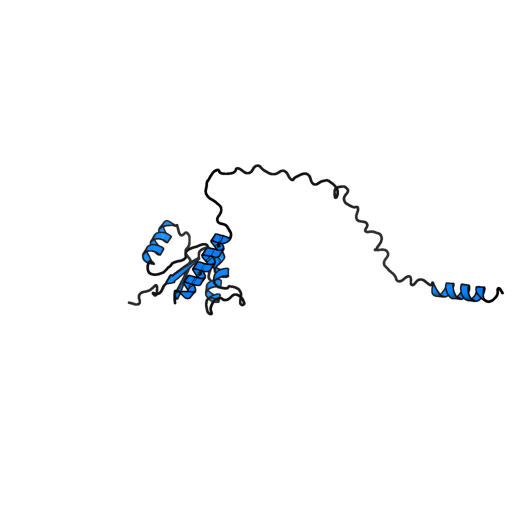1.514 -2.629 1.00 81.44 95 LEU A CA 1
ATOM 783 C C . LEU A 1 95 ? -8.345 12.272 -1.338 1.00 81.44 95 LEU A C 1
ATOM 785 O O . LEU A 1 95 ? -8.555 11.740 -0.252 1.00 81.44 95 LEU A O 1
ATOM 789 N N . LYS A 1 96 ? -7.794 13.489 -1.421 1.00 83.06 96 LYS A N 1
ATOM 790 C CA . LYS A 1 96 ? -7.541 14.313 -0.227 1.00 83.06 96 LYS A CA 1
ATOM 791 C C . LYS A 1 96 ? -8.845 14.817 0.390 1.00 83.06 96 LYS A C 1
ATOM 793 O O . LYS A 1 96 ? -8.948 14.838 1.614 1.00 83.06 96 LYS A O 1
ATOM 798 N N . GLU A 1 97 ? -9.822 15.176 -0.436 1.00 83.69 97 GLU A N 1
ATOM 799 C CA . GLU A 1 97 ? -11.163 15.570 0.012 1.00 83.69 97 GLU A CA 1
ATOM 800 C C . GLU A 1 97 ? -11.877 14.402 0.700 1.00 83.69 97 GLU A C 1
ATOM 802 O O . GLU A 1 97 ? -12.319 14.548 1.835 1.00 83.69 97 GLU A O 1
ATOM 807 N N . VAL A 1 98 ? -11.877 13.212 0.089 1.00 82.31 98 VAL A N 1
ATOM 808 C CA . VAL A 1 98 ? -12.475 12.004 0.686 1.00 82.31 98 VAL A CA 1
ATOM 809 C C . VAL A 1 98 ? -11.808 11.652 2.019 1.00 82.31 98 VAL A C 1
ATOM 811 O O . VAL A 1 98 ? -12.496 11.452 3.016 1.00 82.31 98 VAL A O 1
ATOM 814 N N . ARG A 1 99 ? -10.467 11.658 2.096 1.00 78.31 99 ARG A N 1
ATOM 815 C CA . ARG A 1 99 ? -9.753 11.431 3.370 1.00 78.31 99 ARG A CA 1
ATOM 816 C C . ARG A 1 99 ? -10.076 12.491 4.428 1.00 78.31 99 ARG A C 1
ATOM 818 O O . ARG A 1 99 ? -10.095 12.185 5.612 1.00 78.31 99 ARG A O 1
ATOM 825 N N . THR A 1 100 ? -10.319 13.732 4.009 1.00 80.56 100 THR A N 1
ATOM 826 C CA . THR A 1 100 ? -10.708 14.830 4.905 1.00 80.56 100 THR A CA 1
ATOM 827 C C . THR A 1 100 ? -12.108 14.622 5.466 1.00 80.56 100 THR A C 1
ATOM 829 O O . THR A 1 100 ? -12.314 14.846 6.655 1.00 80.56 100 THR A O 1
ATOM 832 N N . GLN A 1 101 ? -13.050 14.179 4.636 1.00 79.69 101 GLN A N 1
ATOM 833 C CA . GLN A 1 101 ? -14.406 13.850 5.070 1.00 79.69 101 GLN A CA 1
ATOM 834 C C . GLN A 1 101 ? -14.418 12.632 5.998 1.00 79.69 101 GLN A C 1
ATOM 836 O O . GLN A 1 101 ? -15.218 12.567 6.923 1.00 79.69 101 GLN A O 1
ATOM 841 N N . TRP A 1 102 ? -13.502 11.687 5.790 1.00 73.06 102 TRP A N 1
ATOM 842 C CA . TRP A 1 102 ? -13.409 10.446 6.562 1.00 73.06 102 TRP A CA 1
ATOM 843 C C . TRP A 1 102 ? -12.490 10.558 7.787 1.00 73.06 102 TRP A C 1
ATOM 845 O O . TRP A 1 102 ? -12.001 9.550 8.278 1.00 73.06 102 TRP A O 1
ATOM 855 N N . ARG A 1 103 ? -12.280 11.774 8.313 1.00 57.59 103 ARG A N 1
ATOM 856 C CA . ARG A 1 103 ? -11.372 12.105 9.434 1.00 57.59 103 ARG A CA 1
ATOM 857 C C . ARG A 1 103 ? -11.598 11.328 10.747 1.00 57.59 103 ARG A C 1
ATOM 859 O O . ARG A 1 103 ? -10.744 11.413 11.623 1.00 57.59 103 ARG A O 1
ATOM 866 N N . SER A 1 104 ? -12.685 10.566 10.876 1.00 55.75 104 SER A N 1
ATOM 867 C CA . SER A 1 104 ? -12.938 9.638 11.994 1.00 55.75 104 SER A CA 1
ATOM 868 C C . SER A 1 104 ? -12.346 8.230 11.787 1.00 55.75 104 SER A C 1
ATOM 870 O O . SER A 1 104 ? -12.381 7.407 12.702 1.00 55.75 104 SER A O 1
ATOM 872 N N . GLY A 1 105 ? -11.825 7.926 10.594 1.00 54.09 105 GLY A N 1
ATOM 873 C CA . GLY A 1 105 ? -11.169 6.664 10.259 1.00 54.09 105 GLY A CA 1
ATOM 874 C C . GLY A 1 105 ? -9.759 6.894 9.718 1.00 54.09 105 GLY A C 1
ATOM 875 O O . GLY A 1 105 ? -9.559 7.676 8.788 1.00 54.09 105 GLY A O 1
ATOM 876 N N . ASP A 1 106 ? -8.767 6.194 10.270 1.00 55.44 106 ASP A N 1
ATOM 877 C CA . ASP A 1 106 ? -7.418 6.156 9.699 1.00 55.44 106 ASP A CA 1
ATOM 878 C C . ASP A 1 106 ? -7.454 5.413 8.354 1.00 55.44 106 ASP A C 1
ATOM 880 O O . ASP A 1 106 ? -7.325 4.191 8.258 1.00 55.44 106 ASP A O 1
ATOM 884 N N . GLY A 1 107 ? -7.664 6.161 7.275 1.00 53.91 107 GLY A N 1
ATOM 885 C CA . GLY A 1 107 ? -7.671 5.626 5.920 1.00 53.91 107 GLY A CA 1
ATOM 886 C C . GLY A 1 107 ? -6.258 5.422 5.378 1.00 53.91 107 GLY A C 1
ATOM 887 O O . GLY A 1 107 ? -5.705 6.323 4.740 1.00 53.91 107 GLY A O 1
ATOM 888 N N . SER A 1 108 ? -5.689 4.223 5.542 1.00 53.59 108 SER A N 1
ATOM 889 C CA . SER A 1 108 ? -4.458 3.838 4.837 1.00 53.59 108 SER A CA 1
ATOM 890 C C . SER A 1 108 ? -4.732 3.725 3.332 1.00 53.59 108 SER A C 1
ATOM 892 O O . SER A 1 108 ? -5.279 2.766 2.800 1.00 53.59 108 SER A O 1
ATOM 894 N N . THR A 1 109 ? -4.376 4.767 2.590 1.00 57.03 109 THR A N 1
ATOM 895 C CA . THR A 1 109 ? -4.562 4.804 1.137 1.00 57.03 109 THR A CA 1
ATOM 896 C C . THR A 1 109 ? -3.196 4.700 0.468 1.00 57.03 109 THR A C 1
ATOM 898 O O . THR A 1 109 ? -2.638 5.701 0.012 1.00 57.03 109 THR A O 1
ATOM 901 N N . GLY A 1 110 ? -2.628 3.496 0.446 1.00 53.78 110 GLY A N 1
ATOM 902 C CA . GLY A 1 110 ? -1.312 3.251 -0.139 1.00 53.78 110 GLY A CA 1
ATOM 903 C C . GLY A 1 110 ? -1.282 2.001 -1.005 1.00 53.78 110 GLY A C 1
ATOM 904 O O . GLY A 1 110 ? -1.410 0.917 -0.472 1.00 53.78 110 GLY A O 1
ATOM 905 N N . GLY A 1 111 ? -1.066 2.168 -2.317 1.00 54.72 111 GLY A N 1
ATOM 906 C CA . GLY A 1 111 ? -0.568 1.166 -3.279 1.00 54.72 111 GLY A CA 1
ATOM 907 C C . G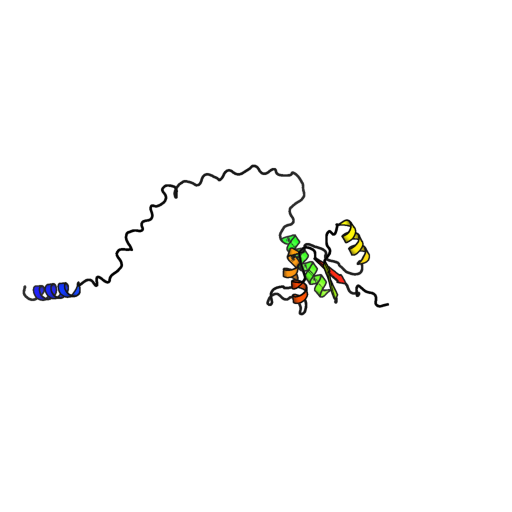LY A 1 111 ? -1.201 -0.233 -3.260 1.00 54.72 111 GLY A C 1
ATOM 908 O O . GLY A 1 111 ? -0.810 -1.085 -2.473 1.00 54.72 111 GLY A O 1
ATOM 909 N N . THR A 1 112 ? -2.070 -0.511 -4.228 1.00 59.59 112 THR A N 1
ATOM 910 C CA . THR A 1 112 ? -2.891 -1.730 -4.359 1.00 59.59 112 THR A CA 1
ATOM 911 C C . THR A 1 112 ? -2.142 -3.063 -4.446 1.00 59.59 112 THR A C 1
ATOM 913 O O . THR A 1 112 ? -2.708 -4.102 -4.109 1.00 59.59 112 THR A O 1
ATOM 916 N N . GLU A 1 113 ? -0.858 -3.074 -4.818 1.00 61.56 113 GLU A N 1
ATOM 917 C CA . GLU A 1 113 ? -0.080 -4.320 -4.926 1.00 61.56 113 GLU A CA 1
ATOM 918 C C . GLU A 1 113 ? 0.094 -5.070 -3.592 1.00 61.56 113 GLU A C 1
ATOM 920 O O . GLU A 1 113 ? 0.164 -6.300 -3.579 1.00 61.56 113 GLU A O 1
ATOM 925 N N . SER A 1 114 ? 0.203 -4.372 -2.457 1.00 69.81 114 SER A N 1
ATOM 926 C CA . SER A 1 114 ? 0.531 -5.015 -1.171 1.00 69.81 114 SER A CA 1
ATOM 927 C C . SER A 1 114 ? -0.678 -5.614 -0.445 1.00 69.81 114 SER A C 1
ATOM 929 O O . SER A 1 114 ? -0.509 -6.347 0.529 1.00 69.81 114 SER A O 1
ATOM 931 N N . TRP A 1 115 ? -1.895 -5.361 -0.919 1.00 77.44 115 TRP A N 1
ATOM 932 C CA . TRP A 1 115 ? -3.129 -5.560 -0.157 1.00 77.44 115 TRP A CA 1
ATOM 933 C C . TRP A 1 115 ? -3.569 -7.009 -0.081 1.00 77.44 115 TRP A C 1
ATOM 935 O O . TRP A 1 115 ? -3.831 -7.487 1.024 1.00 77.44 115 TRP A O 1
ATOM 945 N N . PRO A 1 116 ? -3.544 -7.774 -1.187 1.00 79.00 116 PRO A N 1
ATOM 946 C CA . PRO A 1 116 ? -3.834 -9.199 -1.107 1.00 79.00 116 PRO A CA 1
ATOM 947 C C . PRO A 1 116 ? -2.819 -9.930 -0.216 1.00 79.00 116 PRO A C 1
ATOM 949 O O . PRO A 1 116 ? -3.140 -10.923 0.438 1.00 79.00 116 PRO A O 1
ATOM 952 N N . THR A 1 117 ? -1.585 -9.422 -0.162 1.00 81.06 117 THR A N 1
ATOM 953 C CA . THR A 1 117 ? -0.514 -9.945 0.693 1.00 81.06 117 THR A CA 1
ATOM 954 C C . THR A 1 117 ? -0.748 -9.590 2.163 1.00 81.06 117 THR A C 1
ATOM 956 O O . THR A 1 117 ? -0.464 -10.421 3.024 1.00 81.06 117 THR A O 1
ATOM 959 N N . ALA A 1 118 ? -1.275 -8.399 2.454 1.00 78.69 118 ALA A N 1
ATOM 960 C CA . ALA A 1 118 ? -1.628 -7.954 3.801 1.00 78.69 118 ALA A CA 1
ATOM 961 C C . ALA A 1 118 ? -2.822 -8.713 4.382 1.00 78.69 118 ALA A C 1
ATOM 963 O O . ALA A 1 118 ? -2.749 -9.221 5.497 1.00 78.69 118 ALA A O 1
ATOM 964 N N . LEU A 1 119 ? -3.880 -8.857 3.585 1.00 79.69 119 LEU A N 1
ATOM 965 C CA . LEU A 1 119 ? -5.146 -9.477 3.978 1.00 79.69 119 LEU A CA 1
ATOM 966 C C . LEU A 1 119 ? -5.103 -11.015 3.976 1.00 79.69 119 LEU A C 1
ATOM 968 O O . LEU A 1 119 ? -6.040 -11.667 4.433 1.00 79.69 119 LEU A O 1
ATOM 972 N N . GLY A 1 120 ? -4.019 -11.614 3.474 1.00 76.44 120 GLY A N 1
ATOM 973 C CA . GLY A 1 120 ? -3.838 -13.064 3.476 1.00 76.44 120 GLY A CA 1
ATOM 974 C C . GLY A 1 120 ? -4.635 -13.774 2.379 1.00 76.44 120 GLY A C 1
ATOM 975 O O . GLY A 1 120 ? -5.443 -14.657 2.660 1.00 76.44 120 GLY A O 1
ATOM 976 N N . ARG A 1 121 ? -4.379 -13.426 1.107 1.00 72.75 121 ARG A N 1
ATOM 977 C CA . ARG A 1 121 ? -4.979 -14.084 -0.075 1.00 72.75 121 ARG A CA 1
ATOM 978 C C . ARG A 1 121 ? -4.818 -15.612 -0.062 1.00 72.75 121 ARG A C 1
ATOM 980 O O . ARG A 1 121 ? -5.697 -16.326 -0.536 1.00 72.75 121 ARG A O 1
ATOM 987 N N . LEU A 1 122 ? -3.707 -16.115 0.478 1.00 68.12 122 LEU A N 1
ATOM 988 C CA . LEU A 1 122 ? -3.417 -17.545 0.618 1.00 68.12 122 LEU A CA 1
ATOM 989 C C . LEU A 1 122 ? -3.928 -18.078 1.966 1.00 68.12 122 LEU A C 1
ATOM 991 O O . LEU A 1 122 ? -3.670 -17.479 3.008 1.00 68.12 122 LEU A O 1
ATOM 995 N N . ARG A 1 123 ? -4.583 -19.251 1.945 1.00 61.81 123 ARG A N 1
ATOM 996 C CA . ARG A 1 123 ? -5.150 -19.951 3.120 1.00 61.81 123 ARG A CA 1
ATOM 997 C C . ARG A 1 123 ? -4.236 -19.992 4.363 1.00 61.81 123 ARG A C 1
ATOM 999 O O . ARG A 1 123 ? -4.747 -19.638 5.420 1.00 61.81 123 ARG A O 1
ATOM 1006 N N . PRO A 1 124 ? -2.941 -20.365 4.281 1.00 70.56 124 PRO A N 1
ATOM 1007 C CA . PRO A 1 124 ? -2.072 -20.444 5.463 1.00 70.56 124 PRO A CA 1
ATOM 1008 C C . PRO A 1 124 ? -1.628 -19.080 6.011 1.00 70.56 124 PRO A C 1
ATOM 1010 O O . PRO A 1 124 ? -1.027 -19.015 7.073 1.00 70.56 124 PRO A O 1
ATOM 1013 N N . ARG A 1 125 ? -1.878 -17.985 5.286 1.00 65.56 125 ARG A N 1
ATOM 1014 C CA . ARG A 1 125 ? -1.374 -16.642 5.612 1.00 65.56 125 ARG A CA 1
ATOM 1015 C C . ARG A 1 125 ? -2.494 -15.683 6.018 1.00 65.56 125 ARG A C 1
ATOM 1017 O O . ARG A 1 125 ? -2.302 -14.470 5.975 1.00 65.56 125 ARG A O 1
ATOM 1024 N N . LYS A 1 126 ? -3.673 -16.222 6.345 1.00 68.94 126 LYS A N 1
ATOM 1025 C CA . LYS A 1 126 ? -4.830 -15.445 6.794 1.00 68.94 126 LYS A CA 1
ATOM 1026 C C . LYS A 1 126 ? -4.518 -14.805 8.140 1.00 68.94 126 LYS A C 1
ATOM 1028 O O . LYS A 1 126 ? -4.138 -15.497 9.074 1.00 68.94 126 LYS A O 1
ATOM 1033 N N . TYR A 1 127 ? -4.693 -13.490 8.209 1.00 75.44 127 TYR A N 1
ATOM 1034 C CA . TYR A 1 127 ? -4.521 -12.742 9.450 1.00 75.44 127 TYR A CA 1
ATOM 1035 C C . TYR A 1 127 ? -5.740 -12.895 10.369 1.00 75.44 127 TYR A C 1
ATOM 1037 O O . TYR A 1 127 ? -5.602 -13.232 11.536 1.00 75.44 127 TYR A O 1
ATOM 1045 N N . ARG A 1 128 ? -6.945 -12.724 9.809 1.00 77.75 128 ARG A N 1
ATOM 1046 C CA . ARG A 1 128 ? -8.230 -12.850 10.508 1.00 77.75 128 ARG A CA 1
ATOM 1047 C C . ARG A 1 128 ? -9.251 -13.544 9.611 1.00 77.75 128 ARG A C 1
ATOM 1049 O O . ARG A 1 128 ? -9.160 -13.481 8.377 1.00 77.75 128 ARG A O 1
ATOM 1056 N N . GLU A 1 129 ? -10.220 -14.217 10.217 1.00 76.62 129 GLU A N 1
ATOM 1057 C CA . GLU A 1 129 ? -11.348 -14.800 9.491 1.00 76.62 129 GLU A CA 1
ATOM 1058 C C . GLU A 1 129 ? -12.173 -13.699 8.793 1.00 76.62 129 GLU A C 1
ATOM 1060 O O . GLU A 1 129 ? -12.246 -12.567 9.260 1.00 76.62 129 GLU A O 1
ATOM 1065 N N . GLY A 1 130 ? -12.716 -13.990 7.606 1.00 76.25 130 GLY A N 1
ATOM 1066 C CA . GLY A 1 130 ? -13.457 -13.019 6.780 1.00 76.25 130 GLY A CA 1
ATOM 1067 C C . GLY A 1 130 ? -12.616 -12.159 5.816 1.00 76.25 130 GLY A C 1
ATOM 1068 O O . GLY A 1 130 ? -13.084 -11.847 4.721 1.00 76.25 130 GLY A O 1
ATOM 1069 N N . LEU A 1 131 ? -11.340 -11.871 6.112 1.00 79.25 131 LEU A N 1
ATOM 1070 C CA . LEU A 1 131 ? -10.491 -11.005 5.258 1.00 79.25 131 LEU A CA 1
ATOM 1071 C C . LEU A 1 131 ? -10.137 -11.609 3.893 1.00 79.25 131 LEU A C 1
ATOM 1073 O O . LEU A 1 131 ? -9.843 -10.900 2.930 1.00 79.25 131 LEU A O 1
ATOM 1077 N N . SER A 1 132 ? -10.183 -12.936 3.793 1.00 79.94 132 SER A N 1
ATOM 1078 C CA . SER A 1 132 ? -9.860 -13.654 2.559 1.00 79.94 132 SER A CA 1
ATOM 1079 C C . SER A 1 132 ? -10.822 -13.320 1.416 1.00 79.94 132 SER A C 1
ATOM 1081 O O . SER A 1 132 ? -10.415 -13.369 0.257 1.00 79.94 132 SER A O 1
ATOM 1083 N N . SER A 1 133 ? -12.069 -12.957 1.728 1.00 82.69 133 SER A N 1
ATOM 1084 C CA . SER A 1 133 ? -13.040 -12.501 0.730 1.00 82.69 133 SER A CA 1
ATOM 1085 C C . SER A 1 133 ? -12.677 -11.111 0.204 1.00 82.69 133 SER A C 1
ATOM 1087 O O . SER A 1 133 ? -12.671 -10.911 -1.007 1.00 82.69 133 SER A O 1
ATOM 1089 N N . LEU A 1 134 ? -12.254 -10.190 1.080 1.00 81.88 134 LEU A N 1
ATOM 1090 C CA . LEU A 1 134 ? -11.795 -8.850 0.689 1.00 81.88 134 LEU A CA 1
ATOM 1091 C C . LEU A 1 134 ? -10.555 -8.916 -0.209 1.00 81.88 134 LEU A C 1
ATOM 1093 O O . LEU A 1 134 ? -10.495 -8.238 -1.229 1.00 81.88 134 LEU A O 1
ATOM 1097 N N . ALA A 1 135 ? -9.610 -9.808 0.101 1.00 82.81 135 ALA A N 1
ATOM 1098 C CA . ALA A 1 135 ? -8.403 -10.013 -0.703 1.00 82.81 135 ALA A CA 1
ATOM 1099 C C . ALA A 1 135 ? -8.679 -10.476 -2.151 1.00 82.81 135 ALA A C 1
ATOM 1101 O O . ALA A 1 135 ? -7.788 -10.390 -2.997 1.00 82.81 135 ALA A O 1
ATOM 1102 N N . LYS A 1 136 ? -9.877 -11.006 -2.442 1.00 83.50 136 LYS A N 1
ATOM 1103 C CA . LYS A 1 136 ? -10.296 -11.380 -3.805 1.00 83.50 136 LYS A CA 1
ATOM 1104 C C . LYS A 1 136 ? -10.859 -10.195 -4.588 1.00 83.50 136 LYS A C 1
ATOM 1106 O O . LYS A 1 136 ? -10.724 -10.178 -5.803 1.00 83.50 136 LYS A O 1
ATOM 1111 N N . VAL A 1 137 ? -11.479 -9.245 -3.890 1.00 83.56 137 VAL A N 1
ATOM 1112 C CA . VAL A 1 137 ? -12.124 -8.056 -4.472 1.00 83.56 137 VAL A CA 1
ATOM 1113 C C . VAL A 1 137 ? -11.115 -6.927 -4.705 1.00 83.56 137 VAL A C 1
ATOM 1115 O O . VAL A 1 137 ? -11.362 -6.022 -5.494 1.00 83.56 137 VAL A O 1
ATOM 1118 N N . THR A 1 138 ? -9.952 -6.961 -4.046 1.00 79.88 138 THR A N 1
ATOM 1119 C CA . THR A 1 138 ? -8.923 -5.932 -4.237 1.00 79.88 138 THR A CA 1
ATOM 1120 C C . THR A 1 138 ? -8.259 -6.050 -5.609 1.00 79.88 138 THR A C 1
ATOM 1122 O O . THR A 1 138 ? -7.617 -7.058 -5.914 1.00 79.88 138 THR A O 1
ATOM 1125 N N . HIS A 1 139 ? -8.370 -4.980 -6.393 1.00 78.62 139 HIS A N 1
ATOM 1126 C CA . HIS A 1 139 ? -7.787 -4.804 -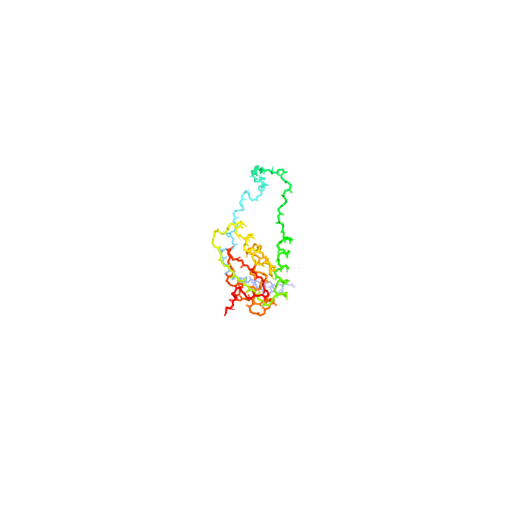7.723 1.00 78.62 139 HIS A CA 1
ATOM 1127 C C . HIS A 1 139 ? -6.838 -3.593 -7.737 1.00 78.62 139 HIS A C 1
ATOM 1129 O O . HIS A 1 139 ? -6.578 -2.963 -6.716 1.00 78.62 139 HIS A O 1
ATOM 1135 N N . THR A 1 140 ? -6.308 -3.230 -8.905 1.00 75.50 140 THR A N 1
ATOM 1136 C CA . THR A 1 140 ? -5.354 -2.120 -9.077 1.00 75.50 140 THR A CA 1
ATOM 1137 C C . THR A 1 140 ? -5.904 -0.747 -8.679 1.00 75.50 140 THR A C 1
ATOM 1139 O O . THR A 1 140 ? -5.117 0.102 -8.260 1.00 75.50 140 THR A O 1
ATOM 1142 N N . HIS A 1 141 ? -7.222 -0.537 -8.756 1.00 76.00 141 HIS A N 1
ATOM 1143 C CA . HIS A 1 141 ? -7.899 0.736 -8.463 1.00 76.00 141 HIS A CA 1
ATOM 1144 C C . HIS A 1 141 ? -8.813 0.674 -7.228 1.00 76.00 141 HIS A C 1
ATOM 1146 O O . HIS A 1 141 ? -9.777 1.429 -7.114 1.00 76.00 141 HIS A O 1
ATOM 1152 N N . THR A 1 142 ? -8.527 -0.241 -6.299 1.00 81.00 142 THR A N 1
ATOM 1153 C CA . THR A 1 142 ? -9.276 -0.346 -5.041 1.00 81.00 142 THR A CA 1
ATOM 1154 C C . THR A 1 142 ? -8.578 0.373 -3.897 1.00 81.00 142 THR A C 1
ATOM 1156 O O . THR A 1 142 ? -7.358 0.332 -3.765 1.00 81.00 142 THR A O 1
ATOM 1159 N N . HIS A 1 143 ? -9.365 0.971 -3.020 1.00 79.88 143 HIS A N 1
ATOM 1160 C CA . HIS A 1 143 ? -8.923 1.609 -1.793 1.00 79.88 143 HIS A CA 1
ATOM 1161 C C . HIS A 1 143 ? -9.666 0.992 -0.603 1.00 79.88 143 HIS A C 1
ATOM 1163 O O . HIS A 1 143 ? -10.761 0.462 -0.753 1.00 79.88 143 HIS A O 1
ATOM 1169 N N . LEU A 1 144 ? -9.050 1.039 0.572 1.00 80.12 144 LEU A N 1
ATOM 1170 C CA . LEU A 1 144 ? -9.471 0.427 1.830 1.00 80.12 144 LEU A CA 1
ATOM 1171 C C . LEU A 1 144 ? -9.387 1.516 2.845 1.00 80.12 144 LEU A C 1
ATOM 1173 O O . LEU A 1 144 ? -8.440 2.305 2.881 1.00 80.12 144 LEU A O 1
ATOM 1177 N N . VAL A 1 145 ? -10.418 1.541 3.654 1.00 81.12 145 VAL A N 1
ATOM 1178 C CA . VAL A 1 145 ? -10.508 2.442 4.773 1.00 81.12 145 VAL A CA 1
ATOM 1179 C C . VAL A 1 145 ? -11.076 1.638 5.909 1.00 81.12 145 VAL A C 1
ATOM 1181 O O . VAL A 1 145 ? -12.071 0.928 5.751 1.00 81.12 145 VAL A O 1
ATOM 1184 N N . CYS A 1 146 ? -10.422 1.763 7.051 1.00 80.06 146 CYS A N 1
ATOM 1185 C CA . CYS A 1 146 ? -10.976 1.295 8.294 1.00 80.06 146 CYS A CA 1
ATOM 1186 C C . CYS A 1 146 ? -11.674 2.462 8.983 1.00 80.06 146 CYS A C 1
ATOM 1188 O O . CYS A 1 146 ? -11.143 3.571 9.051 1.00 80.06 146 CYS A O 1
ATOM 1190 N N . SER A 1 147 ? -12.882 2.212 9.465 1.00 77.75 147 SER A N 1
ATOM 1191 C CA . SER A 1 147 ? -13.686 3.203 10.170 1.00 77.75 147 SER A CA 1
ATOM 1192 C C . SER A 1 147 ? -14.368 2.534 11.354 1.00 77.75 147 SER A C 1
ATOM 1194 O O . SER A 1 147 ? -14.666 1.338 11.324 1.00 77.75 147 SER A O 1
ATOM 1196 N N . ARG A 1 148 ? -14.589 3.305 12.423 1.00 76.75 148 ARG A N 1
ATOM 1197 C CA . ARG A 1 148 ? -15.412 2.869 13.562 1.00 76.75 148 ARG A CA 1
ATOM 1198 C C . ARG A 1 148 ? -16.900 3.050 13.278 1.00 76.75 148 ARG A C 1
ATOM 1200 O O . ARG A 1 148 ? -17.712 2.320 13.827 1.00 76.75 148 ARG A O 1
ATOM 1207 N N . GLU A 1 149 ? -17.236 3.995 12.406 1.00 74.75 149 GLU A N 1
ATOM 1208 C CA . GLU A 1 149 ? -18.605 4.332 12.028 1.00 74.75 149 GLU A CA 1
ATOM 1209 C C . GLU A 1 149 ? -18.966 3.717 10.672 1.00 74.75 149 GLU A C 1
ATOM 1211 O O . GLU A 1 149 ? -18.108 3.564 9.792 1.00 74.75 149 GLU A O 1
ATOM 1216 N N . LEU A 1 150 ? -20.249 3.386 10.503 1.00 68.69 150 LEU A N 1
ATOM 1217 C CA . LEU A 1 150 ? -20.792 2.936 9.226 1.00 68.69 150 LEU A CA 1
ATOM 1218 C C . LEU A 1 150 ? -20.829 4.109 8.226 1.00 68.69 150 LEU A C 1
ATOM 1220 O O . LEU A 1 150 ? -21.190 5.223 8.602 1.00 68.69 150 LEU A O 1
ATOM 1224 N N . PRO A 1 151 ? -20.493 3.876 6.944 1.00 64.44 151 PRO A N 1
ATOM 1225 C CA . PRO A 1 151 ? -20.409 4.925 5.925 1.00 64.44 151 PRO A CA 1
ATOM 1226 C C . PRO A 1 151 ? -21.774 5.527 5.576 1.00 64.44 151 PRO A C 1
ATOM 1228 O O . PRO A 1 151 ? -21.846 6.642 5.067 1.00 64.44 151 PRO A O 1
ATOM 1231 N N . PHE A 1 152 ? -22.853 4.799 5.860 1.00 62.47 152 PHE A N 1
ATOM 1232 C CA . PHE A 1 152 ? -24.218 5.278 5.733 1.00 62.47 152 PHE A CA 1
ATOM 1233 C C . PHE A 1 152 ? -24.739 5.511 7.147 1.00 62.47 152 PHE A C 1
ATOM 1235 O O . PHE A 1 152 ? -24.956 4.550 7.886 1.00 62.47 152 PHE A O 1
ATOM 1242 N N . ARG A 1 153 ? -24.937 6.776 7.541 1.00 56.47 153 ARG A N 1
ATOM 1243 C CA . ARG A 1 153 ? -25.825 7.062 8.671 1.00 56.47 153 ARG A CA 1
ATOM 1244 C C . ARG A 1 153 ? -27.198 6.541 8.265 1.00 56.47 153 ARG A C 1
ATOM 1246 O O . ARG A 1 153 ? -27.822 7.111 7.375 1.00 56.47 153 ARG A O 1
ATOM 1253 N N . THR A 1 154 ? -27.626 5.434 8.864 1.00 50.31 154 THR A N 1
ATOM 1254 C CA . THR A 1 154 ? -29.040 5.064 8.881 1.00 50.31 154 THR A CA 1
ATOM 1255 C C . THR A 1 154 ? -29.779 6.259 9.466 1.00 50.31 154 THR A C 1
ATOM 1257 O O . THR A 1 154 ? -29.504 6.650 10.603 1.00 50.31 154 THR A O 1
ATOM 1260 N N . THR A 1 155 ? -30.576 6.910 8.622 1.00 46.09 155 THR A N 1
ATOM 1261 C CA . THR A 1 155 ? -31.541 7.920 9.058 1.00 46.09 155 THR A CA 1
ATOM 1262 C C . THR A 1 155 ? -32.626 7.252 9.883 1.00 46.09 155 THR A C 1
ATOM 1264 O O . THR A 1 155 ? -32.876 6.046 9.649 1.00 46.09 155 THR A O 1
#